Protein AF-A0A821KSX1-F1 (afdb_monomer_lite)

Secondary structure (DSSP, 8-state):
-HHHHHHHHHHHH-SSS-------S-HHHHHHHHTSSSS--EEEPPPEESSTTS-EEEEEEETT--GGGTTTS-EEEEEEEPPTT-TTS-SSP------------

Radius of gyration: 15.5 Å; chains: 1; bounding box: 41×33×39 Å

Sequence (105 aa):
SELQKEYALSSLFNRDNKTYLWYIENIEELLKNAKQPSEPLCITSSSFNTSKYDYKVILKLYLNGDQIARNTHLSFDVILMRDNNNSLIKWPFYYEIILCLFHTS

Foldseek 3Di:
DVVVVQVVVQVVVPPPQQDHDDDDPPLVVLLVVLPDPDDGDKDKDDWDARHPQEWIKIKIKGSQDDDPCGNPDIDMDIDTDDDPPDPPYDDDDDDDDDDDDDDDD

Structure (mmCIF, N/CA/C/O backbone):
data_AF-A0A821KSX1-F1
#
_entry.id   AF-A0A821KSX1-F1
#
loop_
_atom_site.group_PDB
_atom_site.id
_atom_site.type_symbol
_atom_site.label_atom_id
_atom_site.label_alt_id
_atom_site.label_comp_id
_atom_site.label_asym_id
_atom_site.label_entity_id
_atom_site.label_seq_id
_atom_site.pdbx_PDB_ins_code
_atom_site.Cartn_x
_atom_site.Cartn_y
_atom_site.Cartn_z
_atom_site.occupancy
_atom_site.B_iso_or_equiv
_atom_site.auth_seq_id
_atom_site.auth_comp_id
_atom_site.auth_asym_id
_atom_site.auth_atom_id
_atom_site.pdbx_PDB_model_num
ATOM 1 N N . SER A 1 1 ? 5.744 -20.620 3.864 1.00 57.19 1 SER A N 1
ATOM 2 C CA . SER A 1 1 ? 5.839 -19.341 4.602 1.00 57.19 1 SER A CA 1
ATOM 3 C C . SER A 1 1 ? 4.963 -18.294 3.925 1.00 57.19 1 SER A C 1
ATOM 5 O O . SER A 1 1 ? 4.588 -18.492 2.776 1.00 57.19 1 SER A O 1
ATOM 7 N N . GLU A 1 2 ? 4.620 -17.203 4.611 1.00 58.66 2 GLU A N 1
ATOM 8 C CA . GLU A 1 2 ? 3.824 -16.083 4.067 1.00 58.66 2 GLU A CA 1
ATOM 9 C C . GLU A 1 2 ? 4.458 -15.489 2.797 1.00 58.66 2 GLU A C 1
ATOM 11 O O . GLU A 1 2 ? 3.795 -15.361 1.771 1.00 58.66 2 GLU A O 1
ATOM 16 N N . LEU A 1 3 ? 5.789 -15.346 2.803 1.00 58.84 3 LEU A N 1
ATOM 17 C CA . LEU A 1 3 ? 6.594 -15.016 1.623 1.00 58.84 3 LEU A CA 1
ATOM 18 C C . LEU A 1 3 ? 6.330 -15.943 0.424 1.00 58.84 3 LEU A C 1
ATOM 20 O O . LEU A 1 3 ? 6.220 -15.469 -0.698 1.00 58.84 3 LEU A O 1
ATOM 24 N N . GLN A 1 4 ? 6.199 -17.260 0.620 1.00 62.19 4 GLN A N 1
ATOM 25 C CA . GLN A 1 4 ? 5.929 -18.189 -0.490 1.00 62.19 4 GLN A CA 1
ATOM 26 C C . GLN A 1 4 ? 4.527 -18.002 -1.087 1.00 62.19 4 GLN A C 1
ATOM 28 O O . GLN A 1 4 ? 4.367 -18.160 -2.296 1.00 62.19 4 GLN A O 1
ATOM 33 N N . LYS A 1 5 ? 3.524 -17.650 -0.269 1.00 64.94 5 LYS A N 1
ATOM 34 C CA . LYS A 1 5 ? 2.174 -17.323 -0.756 1.00 64.94 5 LYS A CA 1
ATOM 35 C C . LYS A 1 5 ? 2.189 -16.018 -1.553 1.00 64.94 5 LYS A C 1
ATOM 37 O O . LYS A 1 5 ? 1.620 -15.965 -2.638 1.00 64.94 5 LYS A O 1
ATOM 42 N N . GLU A 1 6 ? 2.889 -15.003 -1.053 1.00 64.38 6 GLU A N 1
ATOM 43 C CA . GLU A 1 6 ? 3.052 -13.709 -1.726 1.00 64.38 6 GLU A CA 1
ATOM 44 C C . GLU A 1 6 ? 3.808 -13.859 -3.062 1.00 64.38 6 GLU A C 1
ATOM 46 O O . GLU A 1 6 ? 3.392 -13.317 -4.088 1.00 64.38 6 GLU A O 1
ATOM 51 N N . TYR A 1 7 ? 4.851 -14.697 -3.108 1.00 64.75 7 TYR A N 1
ATOM 52 C CA . TYR A 1 7 ? 5.535 -15.065 -4.354 1.00 64.75 7 TYR A CA 1
ATOM 53 C C . TYR A 1 7 ? 4.625 -15.823 -5.334 1.00 64.75 7 TYR A C 1
ATOM 55 O O . TYR A 1 7 ? 4.630 -15.528 -6.528 1.00 64.75 7 TYR A O 1
ATOM 63 N N . ALA A 1 8 ? 3.818 -16.773 -4.857 1.00 65.62 8 ALA A N 1
ATOM 64 C CA . ALA A 1 8 ? 2.889 -17.513 -5.710 1.00 65.62 8 ALA A CA 1
ATOM 65 C C . ALA A 1 8 ? 1.808 -16.593 -6.305 1.00 65.62 8 ALA A C 1
ATOM 67 O O . ALA A 1 8 ? 1.579 -16.611 -7.514 1.00 65.62 8 ALA A O 1
ATOM 68 N N . LEU A 1 9 ? 1.198 -15.733 -5.486 1.00 64.62 9 LEU A N 1
ATOM 69 C CA . LEU A 1 9 ? 0.185 -14.770 -5.924 1.00 64.62 9 LEU A CA 1
ATOM 70 C C . LEU A 1 9 ? 0.766 -13.720 -6.873 1.00 64.62 9 LEU A C 1
ATOM 72 O O . LEU A 1 9 ? 0.187 -13.461 -7.927 1.00 64.62 9 LEU A O 1
ATOM 76 N N . SER A 1 10 ? 1.938 -13.166 -6.560 1.00 63.53 10 SER A N 1
ATOM 77 C CA . SER A 1 10 ? 2.606 -12.230 -7.468 1.00 63.53 10 SER A CA 1
ATOM 78 C C . SER A 1 10 ? 2.944 -12.889 -8.805 1.00 63.53 10 SER A C 1
ATOM 80 O O . SER A 1 10 ? 2.704 -12.275 -9.838 1.00 63.53 10 SER A O 1
ATOM 82 N N . SER A 1 11 ? 3.390 -14.151 -8.830 1.00 63.50 11 SER A N 1
ATOM 83 C CA . SER A 1 11 ? 3.665 -14.874 -10.082 1.00 63.50 11 SER A CA 1
ATOM 84 C C . SER A 1 11 ? 2.420 -15.132 -10.947 1.00 63.50 11 SER A C 1
ATOM 86 O O . SER A 1 11 ? 2.529 -15.162 -12.170 1.00 63.50 11 SER A O 1
ATOM 88 N N . LEU A 1 12 ? 1.234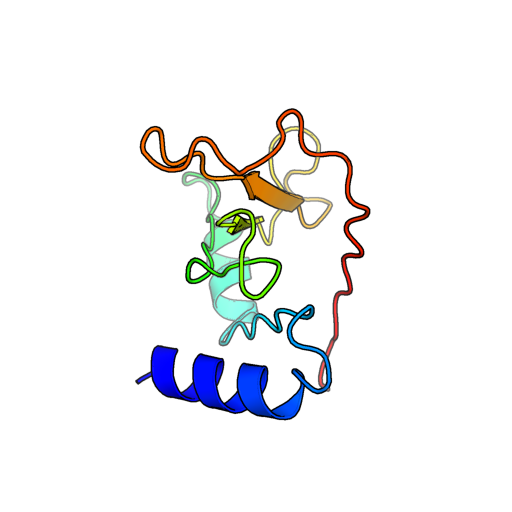 -15.264 -10.339 1.00 61.97 12 LEU A N 1
ATOM 89 C CA . LEU A 1 12 ? -0.035 -15.464 -11.052 1.00 61.97 12 LEU A CA 1
ATOM 90 C C . LEU A 1 12 ? -0.558 -14.175 -11.707 1.00 61.97 12 LEU A C 1
ATOM 92 O O . LEU A 1 12 ? -1.173 -14.234 -12.773 1.00 61.97 12 LEU A O 1
ATOM 96 N N . PHE A 1 13 ? -0.301 -13.019 -11.087 1.00 58.59 13 PHE A N 1
ATOM 97 C CA . PHE A 1 13 ? -0.740 -11.708 -11.579 1.00 58.59 13 PHE A CA 1
ATOM 98 C C . PHE A 1 13 ? 0.330 -10.961 -12.396 1.00 58.59 13 PHE A C 1
ATOM 100 O O . PHE A 1 13 ? -0.010 -10.051 -13.152 1.00 58.59 13 PHE A O 1
ATOM 107 N N . ASN A 1 14 ? 1.605 -11.367 -12.332 1.00 60.41 14 ASN A N 1
ATOM 108 C CA . ASN A 1 14 ? 2.685 -10.807 -13.152 1.00 60.41 14 ASN A CA 1
ATOM 109 C C . ASN A 1 14 ? 2.702 -11.390 -14.570 1.00 60.41 14 A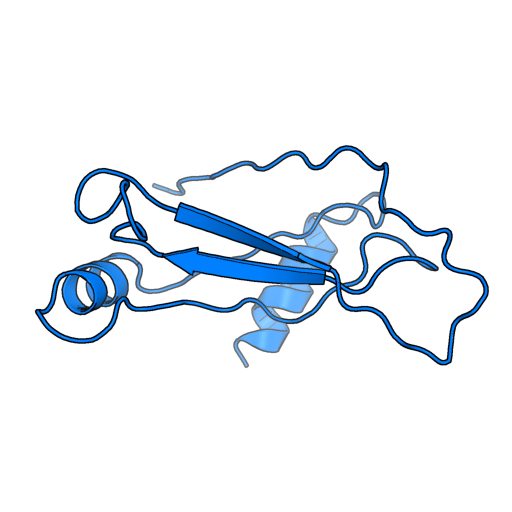SN A C 1
ATOM 111 O O . ASN A 1 14 ? 3.619 -12.112 -14.955 1.00 60.41 14 ASN A O 1
ATOM 115 N N . ARG A 1 15 ? 1.716 -11.030 -15.397 1.00 53.91 15 ARG A N 1
ATOM 116 C CA . ARG A 1 15 ? 1.846 -11.261 -16.846 1.00 53.91 15 ARG A CA 1
ATOM 117 C C . ARG A 1 15 ? 2.883 -10.328 -17.490 1.00 53.91 15 ARG A C 1
ATOM 119 O O . ARG A 1 15 ? 3.560 -10.762 -18.414 1.00 53.91 15 ARG A O 1
ATOM 126 N N . ASP A 1 16 ? 3.092 -9.129 -16.926 1.00 59.50 16 ASP A N 1
ATOM 127 C CA . ASP A 1 16 ? 3.962 -8.087 -17.508 1.00 59.50 16 ASP A CA 1
ATOM 128 C C . ASP A 1 16 ? 5.098 -7.569 -16.591 1.00 59.50 16 ASP A C 1
ATOM 130 O O . ASP A 1 16 ? 5.763 -6.592 -16.939 1.00 59.50 16 ASP A O 1
ATOM 134 N N . ASN A 1 17 ? 5.366 -8.200 -15.435 1.00 63.66 17 ASN A N 1
ATOM 135 C CA . ASN A 1 17 ? 6.418 -7.799 -14.469 1.00 63.66 17 ASN A CA 1
ATOM 136 C C . ASN A 1 17 ? 6.304 -6.362 -13.906 1.00 63.66 17 ASN A C 1
ATOM 138 O O . ASN A 1 17 ? 7.317 -5.775 -13.524 1.00 63.66 17 ASN A O 1
ATOM 142 N N . LYS A 1 18 ? 5.098 -5.780 -13.878 1.00 71.88 18 LYS A N 1
ATOM 143 C CA . LYS A 1 18 ? 4.843 -4.388 -13.440 1.00 71.88 18 LYS A CA 1
ATOM 144 C C . LYS A 1 18 ? 3.791 -4.264 -12.340 1.00 71.88 18 LYS A C 1
ATOM 146 O O . LYS A 1 18 ? 3.476 -3.155 -11.917 1.00 71.88 18 LYS A O 1
ATOM 151 N N . THR A 1 19 ? 3.225 -5.380 -11.891 1.00 79.81 19 THR A N 1
ATOM 152 C CA . THR A 1 19 ? 2.130 -5.385 -10.920 1.00 79.81 19 THR A CA 1
ATOM 153 C C . THR A 1 19 ? 2.576 -6.102 -9.659 1.00 79.81 19 THR A C 1
ATOM 155 O O . THR A 1 19 ? 3.078 -7.224 -9.711 1.00 79.81 19 THR A O 1
ATOM 158 N N . TYR A 1 20 ? 2.370 -5.451 -8.517 1.00 84.12 20 TYR A N 1
ATOM 159 C CA . TYR A 1 20 ? 2.576 -6.048 -7.207 1.00 84.12 20 TYR A CA 1
ATOM 160 C C . TYR A 1 20 ? 1.222 -6.283 -6.544 1.00 84.12 20 TYR A C 1
ATOM 162 O O . TYR A 1 20 ? 0.455 -5.340 -6.353 1.00 84.12 20 TYR A O 1
ATOM 170 N N . LEU A 1 21 ? 0.928 -7.542 -6.214 1.00 85.94 21 LEU A N 1
ATOM 171 C CA . LEU A 1 21 ? -0.258 -7.906 -5.449 1.00 85.94 21 LEU A CA 1
ATOM 172 C C . LEU A 1 21 ? 0.152 -8.152 -4.001 1.00 85.94 21 LEU A C 1
ATOM 174 O O . LEU A 1 21 ? 0.862 -9.114 -3.712 1.00 85.94 21 LEU A O 1
ATOM 178 N N . TRP A 1 22 ? -0.324 -7.291 -3.108 1.00 88.56 22 TRP A N 1
ATOM 179 C CA . TRP A 1 22 ? -0.108 -7.425 -1.677 1.00 88.56 22 TRP A CA 1
ATOM 180 C C . TRP A 1 22 ? -1.343 -8.032 -1.022 1.00 88.56 22 TRP A C 1
ATOM 182 O O . TRP A 1 22 ? -2.405 -7.411 -0.984 1.00 88.56 22 TRP A O 1
ATOM 192 N N . TYR A 1 23 ? -1.206 -9.261 -0.535 1.00 87.56 23 TYR A N 1
ATOM 193 C CA . TYR A 1 23 ? -2.266 -9.939 0.198 1.00 87.56 23 TYR A CA 1
ATOM 194 C C . TYR A 1 23 ? -2.039 -9.788 1.699 1.00 87.56 23 TYR A C 1
ATOM 196 O O . TYR A 1 23 ? -0.932 -10.019 2.183 1.00 87.56 23 TYR A O 1
ATOM 204 N N . ILE A 1 24 ? -3.086 -9.399 2.424 1.00 87.94 24 ILE A N 1
ATOM 205 C CA . ILE A 1 24 ? -3.030 -9.147 3.863 1.00 87.94 24 ILE A CA 1
ATOM 206 C C . ILE A 1 24 ? -4.096 -10.012 4.532 1.00 87.94 24 ILE A C 1
ATOM 208 O O . ILE A 1 24 ? -5.291 -9.831 4.302 1.00 87.94 24 ILE A O 1
ATOM 212 N N . GLU A 1 25 ? -3.652 -10.968 5.344 1.00 88.94 25 GLU A N 1
ATOM 213 C CA . GLU A 1 25 ? -4.525 -11.849 6.123 1.00 88.94 25 GLU A CA 1
ATOM 214 C C . GLU A 1 25 ? -4.992 -11.153 7.417 1.00 88.94 25 GLU A C 1
ATOM 216 O O . GLU A 1 25 ? -4.376 -10.198 7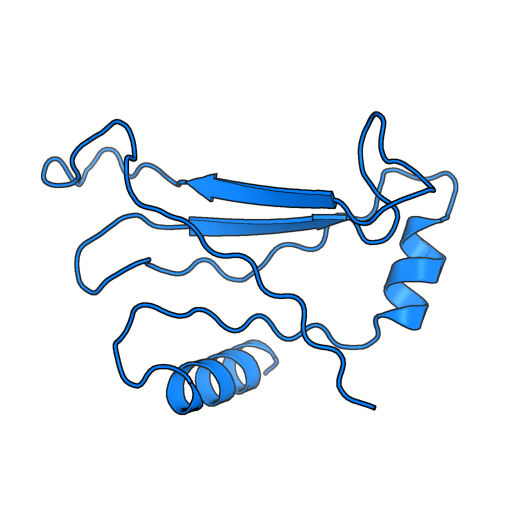.888 1.00 88.94 25 GLU A O 1
ATOM 221 N N . ASN A 1 26 ? -6.084 -11.643 8.014 1.00 90.25 26 ASN A N 1
ATOM 222 C CA . ASN A 1 26 ? -6.567 -11.225 9.341 1.00 90.25 26 ASN A CA 1
ATOM 223 C C . ASN A 1 26 ? -6.826 -9.711 9.496 1.00 90.25 26 ASN A C 1
ATOM 225 O O . ASN A 1 26 ? -6.599 -9.133 10.562 1.00 90.25 26 ASN A O 1
ATOM 229 N N . ILE A 1 27 ? -7.346 -9.066 8.445 1.00 90.25 27 ILE A N 1
ATOM 230 C CA . ILE A 1 27 ? -7.648 -7.623 8.424 1.00 90.25 27 ILE A CA 1
ATOM 231 C C . ILE A 1 27 ? -8.510 -7.178 9.613 1.00 90.25 27 ILE A C 1
ATOM 233 O O . ILE A 1 27 ? -8.274 -6.102 10.155 1.00 90.25 27 ILE A O 1
ATOM 237 N N . GLU A 1 28 ? -9.479 -7.986 10.051 1.00 91.75 28 GLU A N 1
ATOM 238 C CA . GLU A 1 28 ? -10.355 -7.636 11.178 1.00 91.75 28 GLU A CA 1
ATOM 239 C C . GLU A 1 28 ? -9.586 -7.473 12.496 1.00 91.75 28 GLU A C 1
ATOM 241 O O . GLU A 1 28 ? -9.781 -6.493 13.222 1.00 91.75 28 GLU A O 1
ATOM 246 N N . GLU A 1 29 ? -8.675 -8.402 12.793 1.00 92.75 29 GLU A N 1
ATOM 247 C CA . GLU A 1 29 ? -7.839 -8.349 13.992 1.00 92.75 29 GLU A CA 1
ATOM 248 C C . GLU A 1 29 ? -6.838 -7.195 13.904 1.00 92.75 29 GLU A C 1
ATOM 250 O O . GLU A 1 29 ? -6.704 -6.408 14.845 1.00 92.75 29 GLU A O 1
ATOM 255 N N . LEU A 1 30 ? -6.193 -7.033 12.746 1.00 93.12 30 LEU A N 1
ATOM 256 C CA . LEU A 1 30 ? -5.259 -5.935 12.502 1.00 93.12 30 LEU A CA 1
ATOM 257 C C . LEU A 1 30 ? -5.952 -4.573 12.644 1.00 93.12 30 LEU A C 1
ATOM 259 O O . LEU A 1 30 ? -5.408 -3.672 13.279 1.00 93.12 30 LEU A O 1
ATOM 263 N N . LEU A 1 31 ? -7.178 -4.421 12.139 1.00 93.50 31 LEU A N 1
ATOM 264 C CA . LEU A 1 31 ? -7.963 -3.196 12.294 1.00 93.50 31 LEU A CA 1
ATOM 265 C C . LEU A 1 31 ? -8.365 -2.957 13.755 1.00 93.50 31 LEU A C 1
ATOM 267 O O . LEU A 1 31 ? -8.302 -1.821 14.231 1.00 93.50 31 LEU A O 1
ATOM 271 N N . LYS A 1 32 ? -8.761 -4.004 14.488 1.00 93.69 32 LYS A N 1
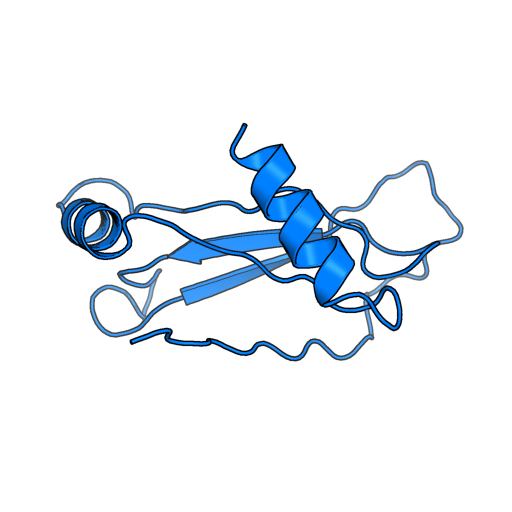ATOM 272 C CA . LYS A 1 32 ? -9.072 -3.907 15.924 1.00 93.69 32 LYS A CA 1
ATOM 273 C C . LYS A 1 32 ? -7.860 -3.425 16.724 1.00 93.69 32 LYS A C 1
ATOM 275 O O . LYS A 1 32 ? -8.014 -2.584 17.613 1.00 93.69 32 LYS A O 1
ATOM 280 N N . ASN A 1 33 ? -6.673 -3.920 16.382 1.00 92.50 33 ASN A N 1
ATOM 281 C CA . ASN A 1 33 ? -5.409 -3.512 16.987 1.00 92.50 33 ASN A CA 1
ATOM 282 C C . ASN A 1 33 ? -5.038 -2.073 16.589 1.00 92.50 33 ASN A C 1
ATOM 284 O O . ASN A 1 33 ? -4.679 -1.275 17.449 1.00 92.50 33 ASN A O 1
ATOM 288 N N . ALA A 1 34 ? -5.228 -1.694 15.321 1.00 93.00 34 ALA A N 1
ATOM 289 C CA . ALA A 1 34 ? -4.968 -0.341 14.813 1.00 93.00 34 ALA A CA 1
ATOM 290 C C . ALA A 1 34 ? -5.854 0.754 15.445 1.00 93.00 34 ALA A C 1
ATOM 292 O O . ALA A 1 34 ? -5.522 1.939 15.380 1.00 93.00 34 ALA A O 1
ATOM 293 N N . LYS A 1 35 ? -6.990 0.371 16.039 1.00 93.06 35 LYS A N 1
ATOM 294 C CA . LYS A 1 35 ? -7.904 1.266 16.767 1.00 93.06 35 LYS A CA 1
ATOM 295 C C . LYS A 1 35 ? -7.538 1.465 18.239 1.00 93.06 35 LYS A C 1
ATOM 297 O O . LYS A 1 35 ? -8.164 2.291 18.900 1.00 93.06 35 LYS A O 1
ATOM 302 N N . GLN A 1 36 ? -6.564 0.723 18.767 1.00 91.06 36 GLN A N 1
ATOM 303 C CA . GLN A 1 36 ? -6.133 0.895 20.153 1.00 91.06 36 GLN A CA 1
ATOM 304 C C . GLN A 1 36 ? -5.390 2.232 20.346 1.00 91.06 36 GLN A C 1
ATOM 306 O O . GLN A 1 36 ? -4.849 2.780 19.385 1.00 91.06 36 GLN A O 1
ATOM 311 N N . PRO A 1 37 ? -5.327 2.771 21.580 1.00 79.31 37 PRO A N 1
ATOM 312 C CA . PRO A 1 37 ? -4.671 4.053 21.871 1.00 79.31 37 PRO A CA 1
ATOM 313 C C . PRO A 1 37 ? -3.151 4.082 21.638 1.00 79.31 37 PRO A C 1
ATOM 315 O O . PRO A 1 37 ? -2.547 5.146 21.759 1.00 79.31 37 PRO A O 1
ATOM 318 N N . SER A 1 38 ? -2.530 2.935 21.344 1.00 78.88 38 SER A N 1
ATOM 319 C CA . SER A 1 38 ? -1.111 2.821 21.006 1.00 78.88 38 SER A CA 1
ATOM 320 C C . SER A 1 38 ? -0.767 3.539 19.693 1.00 78.88 38 SER A C 1
ATOM 322 O O . SER A 1 38 ? -1.629 4.107 19.013 1.00 78.88 38 SER A O 1
ATOM 324 N N . GLU A 1 39 ? 0.516 3.520 19.326 1.00 72.06 39 GLU A N 1
ATOM 325 C CA . GLU A 1 39 ? 0.963 3.989 18.013 1.00 72.06 39 GLU A CA 1
ATOM 326 C C . GLU A 1 39 ? 0.152 3.343 16.873 1.00 72.06 39 GLU A C 1
ATOM 328 O O . GLU A 1 39 ? -0.298 2.196 17.009 1.00 72.06 39 GLU A O 1
ATOM 333 N N . PRO A 1 40 ? -0.075 4.074 15.763 1.00 71.50 40 PRO A N 1
ATOM 334 C CA . PRO A 1 40 ? -0.833 3.555 14.635 1.00 71.50 40 PRO A CA 1
ATOM 335 C C . PRO A 1 40 ? -0.161 2.294 14.086 1.00 71.50 40 PRO A C 1
ATOM 337 O O . PRO A 1 40 ? 1.029 2.290 13.769 1.00 71.50 40 PRO A O 1
ATOM 340 N N . LEU A 1 41 ? -0.939 1.216 13.964 1.00 85.50 41 LEU A N 1
ATOM 341 C CA . LEU A 1 41 ? -0.438 -0.039 13.417 1.00 85.50 41 LEU A CA 1
ATOM 342 C C . LEU A 1 41 ? -0.112 0.146 11.929 1.00 85.50 41 LEU A C 1
ATOM 344 O O . LEU A 1 41 ? -1.013 0.298 11.102 1.00 85.50 41 LEU A O 1
ATOM 348 N N . CYS A 1 42 ? 1.182 0.117 11.617 1.00 91.94 42 CYS A N 1
ATOM 349 C CA . CYS A 1 42 ? 1.717 0.177 10.264 1.00 91.94 42 CYS A CA 1
ATOM 350 C C . CYS A 1 42 ? 2.053 -1.232 9.774 1.00 91.94 42 CYS A C 1
ATOM 352 O O . CYS A 1 42 ? 2.985 -1.867 10.271 1.00 91.94 42 CYS A O 1
ATOM 354 N N . ILE A 1 43 ? 1.345 -1.699 8.752 1.00 93.88 43 ILE A N 1
ATOM 355 C CA . ILE A 1 43 ? 1.679 -2.939 8.049 1.00 93.88 43 ILE A CA 1
ATOM 356 C C . ILE A 1 43 ? 2.640 -2.573 6.916 1.00 93.88 43 ILE A C 1
ATOM 358 O O . ILE A 1 43 ? 2.411 -1.594 6.209 1.00 93.88 43 ILE A O 1
ATOM 362 N N . THR A 1 44 ? 3.728 -3.323 6.757 1.00 93.12 44 THR A N 1
ATOM 363 C CA . THR A 1 44 ? 4.755 -3.057 5.737 1.00 93.12 44 THR A CA 1
ATOM 364 C C . THR A 1 44 ? 4.837 -4.235 4.777 1.00 93.12 44 THR A C 1
ATOM 366 O O . THR A 1 44 ? 4.905 -5.377 5.228 1.00 93.12 44 THR A O 1
ATOM 369 N N . SER A 1 45 ? 4.829 -3.973 3.470 1.00 90.62 45 SER A N 1
ATOM 370 C CA . SER A 1 45 ? 4.984 -5.026 2.464 1.00 90.62 45 SER A CA 1
ATOM 371 C C . SER A 1 45 ? 6.418 -5.557 2.413 1.00 90.62 45 SER A C 1
ATOM 373 O O . SER A 1 45 ? 7.375 -4.879 2.805 1.00 90.62 45 SER A O 1
ATOM 375 N N . SER A 1 46 ? 6.591 -6.735 1.814 1.00 88.94 46 SER A N 1
ATOM 376 C CA . SER A 1 46 ? 7.892 -7.127 1.275 1.00 88.94 46 SER A CA 1
ATOM 377 C C . SER A 1 46 ? 8.366 -6.077 0.260 1.00 88.94 46 SER A C 1
ATOM 379 O O . SER A 1 46 ? 7.565 -5.449 -0.438 1.00 88.94 46 SER A O 1
ATOM 381 N N . SER A 1 47 ? 9.677 -5.856 0.166 1.00 87.12 47 SER A N 1
ATOM 382 C CA . SER A 1 47 ? 10.208 -4.952 -0.856 1.00 87.12 47 SER A CA 1
ATOM 383 C C . SER A 1 47 ? 10.141 -5.595 -2.240 1.00 87.12 47 SER A C 1
ATOM 385 O O . SER A 1 47 ? 10.563 -6.744 -2.385 1.00 87.12 47 SER A O 1
ATOM 387 N N . PHE A 1 48 ? 9.728 -4.846 -3.258 1.00 83.44 48 PHE A N 1
ATOM 388 C CA . PHE A 1 48 ? 9.659 -5.314 -4.645 1.00 83.44 48 PHE A CA 1
ATOM 389 C C . PHE A 1 48 ? 10.250 -4.288 -5.611 1.00 83.44 48 PHE A C 1
ATOM 391 O O . PHE A 1 48 ? 10.438 -3.125 -5.264 1.00 83.44 48 PHE A O 1
ATOM 398 N N . ASN A 1 49 ? 10.559 -4.727 -6.829 1.00 81.31 49 ASN A N 1
ATOM 399 C CA . ASN A 1 49 ? 11.021 -3.841 -7.895 1.00 81.31 49 ASN A CA 1
ATOM 400 C C . ASN A 1 49 ? 9.847 -3.500 -8.817 1.00 81.31 49 ASN A C 1
ATOM 402 O O . ASN A 1 49 ? 9.007 -4.360 -9.086 1.00 81.31 49 ASN A O 1
ATOM 406 N N . THR A 1 50 ? 9.790 -2.267 -9.318 1.00 77.88 50 THR A N 1
ATOM 407 C CA . THR A 1 50 ? 8.730 -1.828 -10.248 1.00 77.88 50 THR A CA 1
ATOM 408 C C . THR A 1 50 ? 8.845 -2.461 -11.636 1.00 77.88 50 THR A C 1
ATOM 410 O O . THR A 1 50 ? 7.849 -2.596 -12.343 1.00 77.88 50 THR A O 1
ATOM 413 N N . SER A 1 51 ? 10.064 -2.816 -12.046 1.00 73.06 51 SER A N 1
ATOM 414 C CA . SER A 1 51 ? 10.386 -3.442 -13.327 1.00 73.06 51 SER A CA 1
ATOM 415 C C . SER A 1 51 ? 11.652 -4.299 -13.184 1.00 73.06 51 SER A C 1
ATOM 417 O O . SER A 1 51 ? 12.311 -4.299 -12.143 1.00 73.06 51 SER A O 1
ATOM 419 N N . LYS A 1 52 ? 12.042 -5.010 -14.251 1.00 58.22 52 LYS A N 1
ATOM 420 C CA . LYS A 1 52 ? 13.249 -5.856 -14.287 1.00 58.22 52 LYS A CA 1
ATOM 421 C C . LYS A 1 52 ? 14.558 -5.097 -13.978 1.00 58.22 52 LYS A C 1
ATOM 423 O O . LYS A 1 52 ? 15.542 -5.751 -13.641 1.00 58.22 52 LYS A O 1
ATOM 428 N N . TYR A 1 53 ? 14.580 -3.762 -14.073 1.00 59.28 53 TYR A N 1
ATOM 429 C CA . TYR A 1 53 ? 15.802 -2.956 -13.924 1.00 59.28 53 TYR A CA 1
ATOM 430 C C . TYR A 1 53 ? 15.651 -1.685 -13.067 1.00 59.28 53 TYR A C 1
ATOM 432 O O . TYR A 1 53 ? 16.619 -0.937 -12.942 1.00 59.28 53 TYR A O 1
ATOM 440 N N . ASP A 1 54 ? 14.483 -1.435 -12.468 1.00 75.69 54 ASP A N 1
ATOM 441 C CA . ASP A 1 54 ? 14.161 -0.137 -11.858 1.00 75.69 54 ASP A CA 1
ATOM 442 C C . ASP A 1 54 ? 13.801 -0.215 -10.365 1.00 75.69 54 ASP A C 1
ATOM 444 O O . ASP A 1 54 ? 13.653 -1.293 -9.795 1.00 75.69 54 ASP A O 1
ATOM 448 N N . TYR A 1 55 ? 13.712 0.972 -9.754 1.00 83.44 55 TYR A N 1
ATOM 449 C CA . TYR A 1 55 ? 13.297 1.311 -8.387 1.00 83.44 55 TYR A CA 1
ATOM 450 C C . TYR A 1 55 ? 12.829 0.165 -7.482 1.00 83.44 55 TYR A C 1
ATOM 452 O O . TYR A 1 55 ? 11.813 -0.486 -7.735 1.00 83.44 55 TYR A O 1
ATOM 460 N N . LYS A 1 56 ? 13.499 0.040 -6.334 1.00 86.44 56 LYS A N 1
ATOM 461 C CA . LYS A 1 56 ? 13.024 -0.775 -5.219 1.00 86.44 56 LYS A CA 1
ATOM 462 C C . LYS A 1 56 ? 11.977 0.006 -4.426 1.00 86.44 56 LYS A C 1
ATOM 464 O O . LYS A 1 56 ? 12.185 1.174 -4.103 1.00 86.44 56 LYS A O 1
ATOM 469 N N . VAL A 1 57 ? 10.864 -0.637 -4.107 1.00 87.62 57 VAL A N 1
ATOM 470 C CA . VAL A 1 57 ? 9.692 -0.031 -3.473 1.00 87.62 57 VAL A CA 1
ATOM 471 C C . VAL A 1 57 ? 9.274 -0.847 -2.258 1.00 87.62 57 VAL A C 1
ATOM 473 O O . VAL A 1 57 ? 9.397 -2.073 -2.244 1.00 87.62 57 VAL A O 1
ATOM 476 N N . ILE A 1 58 ? 8.792 -0.153 -1.232 1.00 91.44 58 ILE A N 1
ATOM 477 C CA . ILE A 1 58 ? 8.093 -0.717 -0.076 1.00 91.44 58 ILE A CA 1
ATOM 478 C C . ILE A 1 58 ? 6.758 0.010 0.059 1.00 91.44 58 ILE A C 1
ATOM 480 O O . ILE A 1 58 ? 6.684 1.219 -0.165 1.00 91.44 58 ILE A O 1
ATOM 484 N N . LEU A 1 59 ? 5.715 -0.714 0.444 1.00 93.12 59 LEU A N 1
ATOM 485 C CA . LEU A 1 59 ? 4.399 -0.149 0.715 1.00 93.12 59 LEU A CA 1
ATOM 486 C C . LEU A 1 59 ? 4.150 -0.155 2.218 1.00 93.12 59 LEU A C 1
ATOM 488 O O . LEU A 1 59 ? 4.522 -1.108 2.910 1.00 93.12 59 LEU A O 1
ATOM 492 N N . LYS A 1 60 ? 3.505 0.898 2.714 1.00 94.94 60 LYS A N 1
ATOM 493 C CA . LYS A 1 60 ? 2.976 0.943 4.077 1.00 94.94 60 LYS A CA 1
ATOM 494 C C . LYS A 1 60 ? 1.476 1.120 4.053 1.00 94.94 60 LYS A C 1
ATOM 496 O O . LYS A 1 60 ? 0.953 1.899 3.260 1.00 94.94 60 LYS A O 1
ATOM 501 N N . LEU A 1 61 ? 0.808 0.420 4.959 1.00 95.06 61 LEU A N 1
ATOM 502 C CA . LEU A 1 61 ? -0.630 0.477 5.131 1.00 95.06 61 LEU A CA 1
ATOM 503 C C . LEU A 1 61 ? -0.994 0.770 6.581 1.00 95.06 61 LEU A C 1
ATOM 505 O O . LEU A 1 61 ? -0.546 0.084 7.501 1.00 95.06 61 LEU A O 1
ATOM 509 N N . TYR A 1 62 ? -1.892 1.733 6.748 1.00 95.19 62 TYR A N 1
ATOM 510 C CA . TYR A 1 62 ? -2.491 2.108 8.020 1.00 95.19 62 TYR A CA 1
ATOM 511 C C . TYR A 1 62 ? -3.998 1.879 7.929 1.00 95.19 62 TYR A C 1
ATOM 513 O O . TYR A 1 62 ? -4.741 2.693 7.374 1.00 95.19 62 TYR A O 1
ATOM 521 N N . LEU A 1 63 ? -4.458 0.749 8.473 1.00 94.44 63 LEU A N 1
ATOM 522 C CA . LEU A 1 63 ? -5.861 0.326 8.367 1.00 94.44 63 LEU A CA 1
ATOM 523 C C . LEU A 1 63 ? -6.841 1.289 9.049 1.00 94.44 63 LEU A C 1
ATOM 525 O O . LEU A 1 63 ? -7.990 1.385 8.635 1.00 94.44 63 LEU A O 1
ATOM 529 N N . ASN A 1 64 ? -6.387 1.996 10.085 1.00 95.69 64 ASN A N 1
ATOM 530 C CA . ASN A 1 64 ? -7.181 2.984 10.814 1.00 95.69 64 ASN A CA 1
ATOM 531 C C . ASN A 1 64 ? -6.761 4.432 10.490 1.00 95.69 64 ASN A C 1
ATOM 533 O O . ASN A 1 64 ? -7.007 5.342 11.282 1.00 95.69 64 ASN A O 1
ATOM 537 N N . GLY A 1 65 ? -6.099 4.626 9.348 1.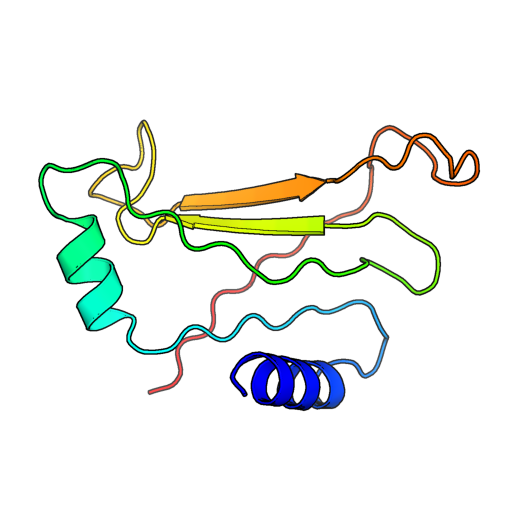00 94.31 65 GLY A N 1
ATOM 538 C CA . GLY A 1 65 ? -5.638 5.920 8.862 1.00 94.31 65 GLY A CA 1
ATOM 539 C C . GLY A 1 65 ? -4.436 6.469 9.624 1.00 94.31 65 GLY A C 1
ATOM 540 O O . GLY A 1 65 ? -4.171 6.098 10.769 1.00 94.31 65 GLY A O 1
ATOM 541 N N . ASP A 1 66 ? -3.715 7.379 8.980 1.00 92.56 66 ASP A N 1
ATOM 542 C CA . ASP A 1 66 ? -2.604 8.120 9.572 1.00 92.56 66 ASP A CA 1
ATOM 543 C C . ASP A 1 66 ? -2.866 9.634 9.530 1.00 92.56 66 ASP A C 1
ATOM 545 O O . ASP A 1 66 ? -3.634 10.135 8.702 1.00 92.56 66 ASP A O 1
ATOM 549 N N . GLN A 1 67 ? -2.244 10.372 10.451 1.00 90.44 67 GLN A N 1
ATOM 550 C CA . GLN A 1 67 ? -2.335 11.833 10.549 1.00 90.44 67 GLN A CA 1
ATOM 551 C C . GLN A 1 67 ? -3.791 12.344 10.505 1.00 90.44 67 GLN A C 1
ATOM 553 O O . GLN A 1 67 ? -4.604 11.987 11.358 1.00 90.44 67 GL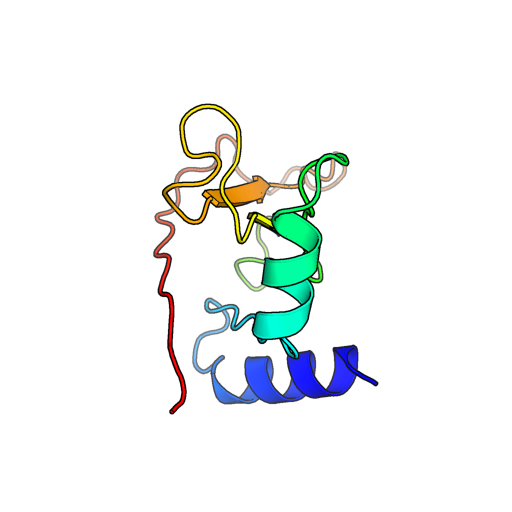N A O 1
ATOM 558 N N . ILE A 1 68 ? -4.133 13.182 9.518 1.00 94.25 68 ILE A N 1
ATOM 559 C CA . ILE A 1 68 ? -5.457 13.805 9.370 1.00 94.25 68 ILE A CA 1
ATOM 560 C C . ILE A 1 68 ? -6.561 12.809 8.988 1.00 94.25 68 ILE A C 1
ATOM 562 O O . ILE A 1 68 ? -7.739 13.111 9.150 1.00 94.25 68 ILE A O 1
ATOM 566 N N . ALA A 1 69 ? -6.191 11.629 8.486 1.00 94.50 69 ALA A N 1
ATOM 567 C CA . ALA A 1 69 ? -7.111 10.579 8.059 1.00 94.50 69 ALA A CA 1
ATOM 568 C C . ALA A 1 69 ? -7.410 9.558 9.171 1.00 94.50 69 ALA A C 1
ATOM 570 O O . ALA A 1 69 ? -8.229 8.650 8.982 1.00 94.50 69 ALA A O 1
ATOM 571 N N . ARG A 1 70 ? -6.770 9.699 10.341 1.00 92.50 70 ARG A N 1
ATOM 572 C CA . ARG A 1 70 ? -6.908 8.761 11.457 1.00 92.50 70 ARG A CA 1
ATOM 573 C C . ARG A 1 70 ? -8.375 8.589 11.864 1.00 92.50 70 ARG A C 1
ATOM 575 O O . ARG A 1 70 ? -9.123 9.557 11.982 1.00 92.50 70 ARG A O 1
ATOM 582 N N . ASN A 1 71 ? -8.771 7.342 12.099 1.00 92.69 71 ASN A N 1
ATOM 583 C CA . ASN A 1 71 ? -10.116 6.882 12.459 1.00 92.69 71 ASN A CA 1
ATOM 584 C C . ASN A 1 71 ? -11.210 7.053 11.390 1.00 92.69 71 ASN A C 1
ATOM 586 O O . ASN A 1 71 ? -12.360 6.715 11.669 1.00 92.69 71 ASN A O 1
ATOM 590 N N . THR A 1 72 ? -10.899 7.565 10.196 1.00 95.25 72 THR A N 1
ATOM 591 C CA . THR A 1 72 ? -11.924 7.862 9.174 1.00 95.25 72 THR A CA 1
ATOM 592 C C . THR A 1 72 ? -11.653 7.208 7.828 1.00 95.25 72 THR A C 1
ATOM 594 O O . THR A 1 72 ? -12.597 6.844 7.134 1.00 95.25 72 THR A O 1
ATOM 597 N N . HIS A 1 73 ? -10.384 7.033 7.468 1.00 94.88 73 HIS A N 1
ATOM 598 C CA . HIS A 1 73 ? -9.982 6.441 6.200 1.00 94.88 73 HIS A CA 1
ATOM 599 C C . HIS A 1 73 ? -8.862 5.431 6.420 1.00 94.88 73 HIS A C 1
ATOM 601 O O . HIS A 1 73 ? -8.259 5.353 7.486 1.00 94.88 73 HIS A O 1
ATOM 607 N N . LEU A 1 74 ? -8.568 4.682 5.368 1.00 93.69 74 LEU A N 1
ATOM 608 C CA . LEU A 1 74 ? -7.335 3.930 5.226 1.00 93.69 74 LEU A CA 1
ATOM 609 C C . LEU A 1 74 ? -6.265 4.854 4.629 1.00 93.69 74 LEU A C 1
ATOM 611 O O . LEU A 1 74 ? -6.566 5.645 3.734 1.00 93.69 74 LEU A O 1
ATOM 615 N N . SER A 1 75 ? -5.025 4.755 5.108 1.00 94.75 75 SER A N 1
ATOM 616 C CA . SER A 1 75 ? -3.889 5.509 4.556 1.00 94.75 75 SER A CA 1
ATOM 617 C C . SER A 1 75 ? -2.839 4.561 3.995 1.00 94.75 75 SER A C 1
ATOM 619 O O . SER A 1 75 ? -2.622 3.476 4.539 1.00 94.75 75 SER A O 1
ATOM 621 N N . PHE A 1 76 ? -2.203 4.971 2.900 1.00 93.56 76 PHE A N 1
ATOM 622 C CA . PHE A 1 76 ? -1.257 4.148 2.164 1.00 93.56 76 PHE A CA 1
ATOM 623 C C . PHE A 1 76 ? -0.087 4.985 1.654 1.00 93.56 76 PHE A C 1
ATOM 625 O O . PHE A 1 76 ? -0.310 5.986 0.973 1.00 93.56 76 PHE A O 1
ATOM 632 N N . ASP A 1 77 ? 1.135 4.526 1.921 1.00 93.06 77 ASP A N 1
ATOM 633 C CA . ASP A 1 77 ? 2.355 5.185 1.458 1.00 93.06 77 ASP A CA 1
ATOM 634 C C . ASP A 1 77 ? 3.136 4.291 0.499 1.00 93.06 77 ASP A C 1
ATOM 636 O O . ASP A 1 77 ? 3.315 3.091 0.731 1.00 93.06 77 ASP A O 1
ATOM 640 N N . VAL A 1 78 ? 3.681 4.913 -0.546 1.00 91.88 78 VAL A N 1
ATOM 641 C CA . VAL A 1 78 ? 4.647 4.297 -1.456 1.00 91.88 78 VAL A CA 1
ATOM 642 C C . VAL A 1 78 ? 6.029 4.845 -1.136 1.00 91.88 78 VAL A C 1
ATOM 644 O O . VAL A 1 78 ? 6.310 6.026 -1.337 1.00 91.88 78 VAL A O 1
ATOM 647 N N . ILE A 1 79 ? 6.913 3.978 -0.657 1.00 92.44 79 ILE A N 1
ATOM 648 C CA . ILE A 1 79 ? 8.278 4.339 -0.286 1.00 92.44 79 ILE A CA 1
ATOM 649 C C . ILE A 1 79 ? 9.221 3.875 -1.384 1.00 92.44 79 ILE A C 1
ATOM 651 O O . ILE A 1 79 ? 9.447 2.679 -1.567 1.00 92.44 79 ILE A O 1
ATOM 655 N N . LEU A 1 80 ? 9.818 4.837 -2.084 1.00 89.31 80 LEU A N 1
ATOM 656 C CA . LEU A 1 80 ? 10.880 4.574 -3.045 1.00 89.31 80 LEU A CA 1
ATOM 657 C C . LEU A 1 80 ? 12.216 4.451 -2.311 1.00 89.31 80 LEU A C 1
ATOM 659 O O . LEU A 1 80 ? 12.685 5.392 -1.669 1.00 89.31 80 LEU A O 1
ATOM 663 N N . MET A 1 81 ? 12.853 3.294 -2.430 1.00 86.75 81 MET A N 1
ATOM 664 C CA . MET A 1 81 ? 14.190 3.063 -1.908 1.00 86.75 81 MET A CA 1
ATOM 665 C C . MET A 1 81 ? 15.233 3.458 -2.949 1.00 86.75 81 MET A C 1
ATOM 667 O O . MET A 1 81 ? 15.222 2.980 -4.086 1.00 86.75 81 MET A O 1
ATOM 671 N N . ARG A 1 82 ? 16.184 4.297 -2.539 1.00 78.50 82 ARG A N 1
ATOM 672 C CA . ARG A 1 82 ? 17.360 4.628 -3.341 1.00 78.50 82 ARG A CA 1
ATOM 673 C C . ARG A 1 82 ? 18.537 3.766 -2.902 1.00 78.50 82 ARG A C 1
ATOM 675 O O . ARG A 1 82 ? 18.983 3.875 -1.766 1.00 78.50 82 ARG A O 1
ATOM 682 N N . ASP A 1 83 ? 19.048 2.945 -3.812 1.00 72.94 83 ASP A N 1
ATOM 683 C CA . ASP A 1 83 ? 20.377 2.354 -3.661 1.00 72.94 83 ASP A CA 1
ATOM 684 C C . ASP A 1 83 ? 21.405 3.307 -4.284 1.00 72.94 83 ASP A C 1
ATOM 686 O O . ASP A 1 83 ? 21.329 3.630 -5.472 1.00 72.94 83 ASP A O 1
ATOM 690 N N . ASN A 1 84 ? 22.355 3.783 -3.478 1.00 65.56 84 ASN A N 1
ATOM 691 C CA . ASN A 1 84 ? 23.397 4.712 -3.920 1.00 65.56 84 ASN A CA 1
ATOM 692 C C . ASN A 1 84 ? 24.354 4.089 -4.948 1.00 65.56 84 ASN A C 1
ATOM 694 O O . ASN A 1 84 ? 25.054 4.826 -5.640 1.00 65.56 84 ASN A O 1
ATOM 698 N N . ASN A 1 85 ? 24.371 2.760 -5.071 1.00 65.81 85 ASN A N 1
ATOM 699 C CA . ASN A 1 85 ? 25.272 2.048 -5.973 1.00 65.81 85 ASN A CA 1
ATOM 700 C C . ASN A 1 85 ? 24.731 1.901 -7.404 1.00 65.81 85 ASN A C 1
ATOM 702 O O . ASN A 1 85 ? 25.487 1.524 -8.296 1.00 65.81 85 ASN A O 1
ATOM 706 N N . ASN A 1 86 ? 23.450 2.200 -7.655 1.00 65.00 86 ASN A N 1
ATOM 707 C CA . ASN A 1 86 ? 22.844 2.042 -8.978 1.00 65.00 86 ASN A CA 1
ATOM 708 C C . ASN A 1 86 ? 22.621 3.402 -9.663 1.00 65.00 86 ASN A C 1
ATOM 710 O O . ASN A 1 86 ? 21.534 3.979 -9.625 1.00 65.00 86 ASN A O 1
ATOM 714 N N . SER A 1 87 ? 23.675 3.913 -10.305 1.00 65.75 87 SER A N 1
ATOM 715 C CA . SER A 1 87 ? 23.678 5.197 -11.028 1.00 65.75 87 SER A CA 1
ATOM 716 C C . SER A 1 87 ? 22.806 5.219 -12.291 1.00 65.75 87 SER A C 1
ATOM 718 O O . SER A 1 87 ? 22.602 6.285 -12.869 1.00 65.75 87 SER A O 1
ATOM 720 N N . LEU A 1 88 ? 22.280 4.067 -12.721 1.00 74.88 88 LEU A N 1
ATOM 721 C CA . LEU A 1 88 ? 21.448 3.941 -13.921 1.00 74.88 88 LEU A CA 1
ATOM 722 C C . LEU A 1 88 ? 19.985 4.341 -13.675 1.00 74.88 88 LEU A C 1
ATOM 724 O O . LEU A 1 88 ? 19.265 4.643 -14.628 1.00 74.88 88 LEU A O 1
ATOM 728 N N . ILE A 1 89 ? 19.541 4.376 -12.413 1.00 78.19 89 ILE A N 1
ATOM 729 C CA . ILE A 1 89 ? 18.166 4.740 -12.060 1.00 78.19 89 ILE A CA 1
ATOM 730 C C . ILE A 1 89 ? 18.000 6.265 -12.144 1.00 78.19 89 ILE A C 1
ATOM 732 O O . ILE A 1 89 ? 18.624 7.026 -11.401 1.00 78.19 89 ILE A O 1
ATOM 736 N N . LYS A 1 90 ? 17.126 6.717 -13.050 1.00 79.19 90 LYS A N 1
ATOM 737 C CA . LYS A 1 90 ? 16.862 8.140 -13.317 1.00 79.19 90 LYS A CA 1
ATOM 738 C C . LYS A 1 90 ? 15.967 8.768 -12.259 1.00 79.19 90 LYS A C 1
ATOM 740 O O . LYS A 1 90 ? 14.762 8.570 -12.344 1.00 79.19 90 LYS A O 1
ATOM 745 N N . TRP A 1 91 ? 16.524 9.576 -11.363 1.00 84.56 91 TRP A N 1
ATOM 746 C CA . TRP A 1 91 ? 15.773 10.385 -10.394 1.00 84.56 91 TRP A CA 1
ATOM 747 C C . TRP A 1 91 ? 15.473 11.807 -10.912 1.00 84.56 91 TRP A C 1
ATOM 749 O O . TRP A 1 91 ? 16.274 12.334 -11.688 1.00 84.56 91 TRP A O 1
ATOM 759 N N . PRO A 1 92 ? 14.385 12.467 -10.456 1.00 86.19 92 PRO A N 1
ATOM 760 C CA . PRO A 1 92 ? 13.357 11.964 -9.532 1.00 86.19 92 PRO A CA 1
ATOM 761 C C . PRO A 1 92 ? 12.483 10.869 -10.166 1.00 86.19 92 PRO A C 1
ATOM 763 O O . PRO A 1 92 ? 12.553 10.648 -11.366 1.00 86.19 92 PRO A O 1
ATOM 766 N N . PHE A 1 93 ? 11.671 10.170 -9.372 1.00 84.38 93 PHE A N 1
ATOM 767 C CA . PHE A 1 93 ? 10.699 9.207 -9.897 1.00 84.38 93 PHE A CA 1
ATOM 768 C C . PHE A 1 93 ? 9.554 9.936 -10.616 1.00 84.38 93 PHE A C 1
ATOM 770 O O . PHE A 1 93 ? 8.977 10.864 -10.056 1.00 84.38 93 PHE A O 1
ATOM 777 N N . TYR A 1 94 ? 9.239 9.523 -11.847 1.00 84.44 94 TYR A N 1
ATOM 778 C CA . TYR A 1 94 ? 8.247 10.173 -12.723 1.00 84.44 94 TYR A CA 1
ATOM 779 C C . TYR A 1 94 ? 7.228 9.196 -13.329 1.00 84.44 94 TYR A C 1
ATOM 781 O O . TYR A 1 94 ? 6.537 9.539 -14.286 1.00 84.44 94 TYR A O 1
ATOM 789 N N . TYR A 1 95 ? 7.151 7.969 -12.814 1.00 84.19 95 TYR A N 1
ATOM 790 C CA . TYR A 1 95 ? 6.214 6.971 -13.325 1.00 84.19 95 TYR A CA 1
ATOM 791 C C . TYR A 1 95 ? 4.857 7.075 -12.628 1.00 84.19 95 TYR A C 1
ATOM 793 O O . TYR A 1 95 ? 4.772 7.430 -11.454 1.00 84.19 95 TYR A O 1
ATOM 801 N N . GLU A 1 96 ? 3.793 6.744 -13.355 1.00 86.44 96 GLU A N 1
ATOM 802 C CA . GLU A 1 96 ? 2.455 6.650 -12.780 1.00 86.44 96 GLU A CA 1
ATOM 803 C C . GLU A 1 96 ? 2.362 5.440 -11.841 1.00 86.44 96 GLU A C 1
ATOM 805 O O . GLU A 1 96 ? 2.859 4.354 -12.148 1.00 86.44 96 GLU A O 1
ATOM 810 N N . ILE A 1 97 ? 1.710 5.637 -10.695 1.00 85.44 97 ILE A N 1
ATOM 811 C CA . ILE A 1 97 ? 1.373 4.569 -9.758 1.00 85.44 97 ILE A CA 1
ATOM 812 C C . ILE A 1 97 ? -0.145 4.478 -9.696 1.00 85.44 97 ILE A C 1
ATOM 814 O O . ILE A 1 97 ? -0.815 5.441 -9.327 1.00 85.44 97 ILE A O 1
ATOM 818 N N . ILE A 1 98 ? -0.671 3.298 -10.010 1.00 87.56 98 ILE A N 1
ATOM 819 C CA . ILE A 1 98 ? -2.091 2.985 -9.869 1.00 87.56 98 ILE A CA 1
ATOM 820 C C . ILE A 1 98 ? -2.249 2.094 -8.640 1.00 87.56 98 ILE A C 1
ATOM 822 O O . ILE A 1 98 ? -1.684 1.002 -8.579 1.00 87.56 98 ILE A O 1
ATOM 826 N N . LEU A 1 99 ? -3.014 2.571 -7.660 1.00 87.94 99 LEU A N 1
ATOM 827 C CA . LEU A 1 99 ? -3.358 1.816 -6.459 1.00 87.94 99 LEU A CA 1
ATOM 828 C C . LEU A 1 99 ? -4.778 1.273 -6.592 1.00 87.94 99 LEU A C 1
ATOM 830 O O . LEU A 1 99 ? -5.724 2.035 -6.787 1.00 87.94 99 LEU A O 1
ATOM 834 N N . CYS A 1 100 ? -4.921 -0.041 -6.445 1.00 88.06 100 CYS A N 1
ATOM 835 C CA . CYS A 1 100 ? -6.211 -0.720 -6.451 1.00 88.06 100 CYS A CA 1
ATOM 836 C C . CYS A 1 100 ? -6.378 -1.501 -5.148 1.00 88.06 100 CYS A C 1
ATOM 838 O O . CYS A 1 100 ? -5.520 -2.311 -4.797 1.00 88.06 100 CYS A O 1
ATOM 840 N N . LEU A 1 101 ? -7.495 -1.280 -4.456 1.00 88.75 101 LEU A N 1
ATOM 841 C CA . LEU A 1 101 ? -7.899 -2.086 -3.310 1.00 88.75 101 LEU A CA 1
ATOM 842 C C . LEU A 1 101 ? -8.943 -3.102 -3.770 1.00 88.75 101 LEU A C 1
ATOM 844 O O . LEU A 1 101 ? -9.993 -2.729 -4.291 1.00 88.75 101 LEU A O 1
ATOM 848 N N . PHE A 1 102 ? -8.653 -4.381 -3.559 1.00 86.19 102 PHE A N 1
ATOM 849 C CA . PHE A 1 102 ? -9.565 -5.473 -3.874 1.00 86.19 102 PHE A CA 1
ATOM 850 C C . PHE A 1 102 ? -10.121 -6.060 -2.580 1.00 86.19 102 PHE A C 1
ATOM 852 O O . PHE A 1 102 ? -9.373 -6.323 -1.642 1.00 86.19 102 PHE A O 1
ATOM 859 N N . HIS A 1 103 ? -11.433 -6.280 -2.545 1.00 80.06 103 HIS A N 1
ATOM 860 C CA . HIS A 1 103 ? -12.100 -7.024 -1.484 1.00 80.06 103 HIS A CA 1
ATOM 861 C C . HIS A 1 103 ? -12.504 -8.395 -2.024 1.00 80.06 103 HIS A C 1
ATOM 863 O O . HIS A 1 103 ? -13.190 -8.478 -3.043 1.00 80.06 103 HIS A O 1
ATOM 869 N N . THR A 1 104 ? -12.108 -9.462 -1.340 1.00 68.38 104 THR A N 1
ATOM 870 C CA . THR A 1 104 ? -12.575 -10.822 -1.623 1.00 68.38 104 THR A CA 1
ATOM 871 C C . THR A 1 104 ? -13.606 -11.204 -0.569 1.00 68.38 104 THR A C 1
ATOM 873 O O . THR A 1 104 ? -13.256 -11.330 0.601 1.00 68.38 104 THR A O 1
ATOM 876 N N . SER A 1 105 ? -14.868 -11.311 -0.985 1.00 58.38 105 SER A N 1
ATOM 877 C CA . SER A 1 105 ? -15.996 -11.801 -0.178 1.00 58.38 105 SER A CA 1
ATOM 878 C C . SER A 1 105 ? -15.957 -13.307 0.029 1.00 58.38 105 SER A C 1
ATOM 880 O O . SER A 1 105 ? -15.586 -13.991 -0.953 1.00 58.38 105 SER A O 1
#

pLDDT: mean 81.51, std 12.38, range [53.91, 95.69]